Protein AF-A0A1Z5JEF8-F1 (afdb_monomer)

Secondary structure (DSSP, 8-state):
--HHHHHHHHHHHHHHIIIIIHHHHHHHHHHHHHHHHHHHHHHHHHHHHHH---SEEEEEEETTTEEEEEEPPS--EEEEEEETTEEEEEEHHHHHHHHHHHHHHIIIIIHHHHHHHHHHHHHHHHHHHHHHHHHHHH--

pLDDT: mean 89.19, std 9.64, range [47.53, 97.88]

Nearest PDB structures (foldseek):
  2zdi-assembly1_C-2  TM=8.083E-01  e=4.995E-05  Pyrococcus horikoshii
  6nr8-assembly1_5  TM=5.889E-01  e=4.410E-05  Homo sapiens
  6nrd-assembly1_5  TM=5.382E-01  e=2.090E-04  Homo sapiens
  6nr9-assembly1_5  TM=5.774E-01  e=6.406E-04  Homo sapiens
  6nr8-assembly1_3  TM=4.846E-01  e=1.439E-03  Homo sapiens

InterPro domains:
  IPR004127 Prefoldin alpha-like [PF02996] (27-134)
  IPR009053 Prefoldin [G3DSA:1.10.287.370] (8-138)

Structure (mmCIF, N/CA/C/O backbone):
data_AF-A0A1Z5JEF8-F1
#
_entry.id   AF-A0A1Z5JEF8-F1
#
loop_
_atom_site.group_PDB
_atom_site.id
_atom_site.type_symbol
_atom_site.label_atom_id
_atom_site.label_alt_id
_atom_site.label_comp_id
_atom_site.label_asym_id
_atom_site.label_entity_id
_atom_site.label_seq_id
_atom_site.pdbx_PDB_ins_code
_atom_site.Cartn_x
_atom_site.Cartn_y
_atom_site.Cartn_z
_atom_site.occupancy
_atom_site.B_iso_or_equiv
_atom_site.auth_seq_id
_atom_site.auth_comp_id
_atom_site.auth_asym_id
_atom_site.auth_atom_id
_atom_site.pdbx_PDB_model_num
ATOM 1 N N . MET A 1 1 ? -37.677 -1.441 36.066 1.00 51.78 1 MET A N 1
ATOM 2 C CA . MET A 1 1 ? -36.513 -2.054 35.405 1.00 51.78 1 MET A CA 1
ATOM 3 C C . MET A 1 1 ? -35.523 -2.276 36.526 1.00 51.78 1 MET A C 1
ATOM 5 O O . MET A 1 1 ? -35.124 -1.289 37.134 1.00 51.78 1 MET A O 1
ATOM 9 N N . ASP A 1 2 ? -35.334 -3.529 36.936 1.00 62.06 2 ASP A N 1
ATOM 10 C CA . ASP A 1 2 ? -34.543 -3.869 38.125 1.00 62.06 2 ASP A CA 1
ATOM 11 C C . ASP A 1 2 ? -33.070 -3.515 37.897 1.00 62.06 2 ASP A C 1
ATOM 13 O O . ASP A 1 2 ? -32.556 -3.677 36.793 1.00 62.06 2 ASP A O 1
ATOM 17 N N . SER A 1 3 ? -32.379 -3.035 38.932 1.00 63.69 3 SER A N 1
ATOM 18 C CA . SER A 1 3 ? -30.954 -2.668 38.868 1.00 63.69 3 SER A CA 1
ATOM 19 C C . SER A 1 3 ? -30.055 -3.814 38.383 1.00 63.69 3 SER A C 1
ATOM 21 O O . SER A 1 3 ? -29.049 -3.565 37.729 1.00 63.69 3 SER A O 1
ATOM 23 N N . LEU A 1 4 ? -30.468 -5.059 38.640 1.00 63.25 4 LEU A N 1
ATOM 24 C CA . LEU A 1 4 ? -29.818 -6.288 38.176 1.00 63.25 4 LEU A CA 1
ATOM 25 C C . LEU A 1 4 ? -29.840 -6.444 36.643 1.00 63.25 4 LEU A C 1
ATOM 27 O O . LEU A 1 4 ? -28.864 -6.911 36.068 1.00 63.25 4 LEU A O 1
ATOM 31 N N . ASP A 1 5 ? -30.914 -6.008 35.976 1.00 77.25 5 ASP A N 1
ATOM 32 C CA . ASP A 1 5 ? -31.062 -6.078 34.509 1.00 77.25 5 ASP A CA 1
ATOM 33 C C . ASP A 1 5 ? -30.145 -5.052 33.812 1.00 77.25 5 ASP A C 1
ATOM 35 O O . ASP A 1 5 ? -29.608 -5.285 32.733 1.00 77.25 5 ASP A O 1
ATOM 39 N N . ILE A 1 6 ? -29.895 -3.911 34.465 1.00 75.56 6 ILE A N 1
ATOM 40 C CA . ILE A 1 6 ? -28.992 -2.866 33.958 1.00 75.56 6 ILE A CA 1
ATOM 41 C C . ILE A 1 6 ? -27.522 -3.299 34.076 1.00 75.56 6 ILE A C 1
ATOM 43 O O . ILE A 1 6 ? -26.735 -3.047 33.163 1.00 75.56 6 ILE A O 1
ATOM 47 N N . GLU A 1 7 ? -27.154 -3.967 35.170 1.00 77.81 7 GLU A N 1
ATOM 48 C CA . GLU A 1 7 ? -25.794 -4.469 35.402 1.00 77.81 7 GLU A CA 1
ATOM 49 C C . GLU A 1 7 ? -25.440 -5.611 34.432 1.00 77.81 7 GLU A C 1
ATOM 51 O O . GLU A 1 7 ? -24.398 -5.563 33.777 1.00 77.81 7 GLU A O 1
ATOM 56 N N . GLU A 1 8 ? -26.356 -6.565 34.221 1.00 82.38 8 GLU A N 1
ATOM 57 C CA . GLU A 1 8 ? -26.182 -7.657 33.250 1.00 82.38 8 GLU A CA 1
ATOM 58 C C . GLU A 1 8 ? -26.008 -7.129 31.814 1.00 82.38 8 GLU A C 1
ATOM 60 O O . GLU A 1 8 ? -25.140 -7.588 31.064 1.00 82.38 8 GLU A O 1
ATOM 65 N N . LYS A 1 9 ? -26.772 -6.096 31.433 1.00 80.44 9 LYS A N 1
ATOM 66 C CA . LYS A 1 9 ? -26.618 -5.432 30.128 1.00 80.44 9 LYS A CA 1
ATOM 67 C C . LYS A 1 9 ? -25.291 -4.686 29.998 1.00 80.44 9 LYS A C 1
ATOM 69 O O . LYS A 1 9 ? -24.719 -4.672 28.905 1.00 80.44 9 LYS A O 1
ATOM 74 N N . GLY A 1 10 ? -24.787 -4.098 31.082 1.00 83.19 10 GLY A N 1
ATOM 75 C CA . GLY A 1 10 ? -23.457 -3.487 31.127 1.00 83.19 10 GLY A CA 1
ATOM 76 C C . GLY A 1 10 ? -22.349 -4.503 30.843 1.00 83.19 10 GLY A C 1
ATOM 77 O O . GLY A 1 10 ? -21.486 -4.261 29.995 1.00 83.19 10 GLY A O 1
ATOM 78 N N . ASP A 1 11 ? -22.424 -5.677 31.468 1.00 85.81 11 ASP A N 1
ATOM 79 C CA . ASP A 1 11 ? -21.461 -6.765 31.271 1.00 85.81 11 ASP A CA 1
ATOM 80 C C . ASP A 1 11 ? -21.503 -7.347 29.851 1.00 85.81 11 ASP A C 1
ATOM 82 O O . ASP A 1 11 ? -20.454 -7.603 29.242 1.00 85.81 11 ASP A O 1
ATOM 86 N N . GLU A 1 12 ? -22.698 -7.520 29.276 1.00 85.62 12 GLU A N 1
ATOM 87 C CA . GLU A 1 12 ? -22.856 -7.932 27.876 1.00 85.62 12 GLU A CA 1
ATOM 88 C C . GLU A 1 12 ? -22.203 -6.931 26.913 1.00 85.62 12 GLU A C 1
ATOM 90 O O . GLU A 1 12 ? -21.472 -7.333 25.998 1.00 85.62 12 GLU A O 1
ATOM 95 N N . TYR A 1 13 ? -22.407 -5.631 27.138 1.00 84.31 13 TYR A N 1
ATOM 96 C CA . TYR A 1 13 ? -21.801 -4.575 26.326 1.00 84.31 13 TYR A CA 1
ATOM 97 C C . TYR A 1 13 ? -20.279 -4.509 26.490 1.00 84.31 13 TYR A C 1
ATOM 99 O O . TYR A 1 13 ? -19.558 -4.421 25.492 1.00 84.31 13 TYR A O 1
ATOM 107 N N . ALA A 1 14 ? -19.766 -4.621 27.717 1.00 86.31 14 ALA A N 1
ATOM 108 C CA . ALA A 1 14 ? -18.329 -4.672 27.979 1.00 86.31 14 ALA A CA 1
ATOM 109 C C . ALA A 1 14 ? -17.675 -5.886 27.293 1.00 86.31 14 ALA A C 1
ATOM 111 O O . ALA A 1 14 ? -16.603 -5.786 26.682 1.00 86.31 14 ALA A O 1
ATOM 112 N N . LYS A 1 15 ? -18.349 -7.043 27.320 1.00 91.75 15 LYS A N 1
ATOM 113 C CA . LYS A 1 15 ? -17.915 -8.244 26.599 1.00 91.75 15 LYS A CA 1
ATOM 114 C C . LYS A 1 15 ? -17.927 -8.026 25.087 1.00 91.75 15 LYS A C 1
ATOM 116 O O . LYS A 1 15 ? -16.970 -8.428 24.421 1.00 91.75 15 LYS A O 1
ATOM 121 N N . PHE A 1 16 ? -18.962 -7.397 24.537 1.00 91.00 16 PHE A N 1
ATOM 122 C CA . PHE A 1 16 ? -19.058 -7.094 23.108 1.00 91.00 16 PHE A CA 1
ATOM 123 C C . PHE A 1 16 ? -17.941 -6.152 22.638 1.00 91.00 16 PHE A C 1
ATOM 125 O O . PHE A 1 16 ? -17.290 -6.434 21.629 1.00 91.00 16 PHE A O 1
ATOM 132 N N . LEU A 1 17 ? -17.645 -5.093 23.399 1.00 90.56 17 LEU A N 1
ATOM 133 C CA . LEU A 1 17 ? -16.538 -4.179 23.100 1.00 90.56 17 LEU A CA 1
ATOM 134 C C . LEU A 1 17 ? -15.212 -4.928 22.959 1.00 90.56 17 LEU A C 1
ATOM 136 O O . LEU A 1 17 ? -14.513 -4.769 21.957 1.00 90.56 17 LEU A O 1
ATOM 140 N N . ARG A 1 18 ? -14.907 -5.797 23.927 1.00 91.56 18 ARG A N 1
ATOM 141 C CA . ARG A 1 18 ? -13.647 -6.547 23.959 1.00 91.56 18 ARG A CA 1
ATOM 142 C C . ARG A 1 18 ? -13.557 -7.638 22.895 1.00 91.56 18 ARG A C 1
ATOM 144 O O . ARG A 1 18 ? -12.486 -7.892 22.359 1.00 91.56 18 ARG A O 1
ATOM 151 N N . THR A 1 19 ? -14.657 -8.337 22.630 1.00 92.69 19 THR A N 1
ATOM 152 C CA . THR A 1 19 ? -14.638 -9.542 21.780 1.00 92.69 19 THR A CA 1
ATOM 153 C C . THR A 1 19 ? -14.945 -9.265 20.315 1.00 92.69 19 THR A C 1
ATOM 155 O O . THR A 1 19 ? -14.614 -10.094 19.472 1.00 92.69 19 THR A O 1
ATOM 158 N N . VAL A 1 20 ? -15.554 -8.117 20.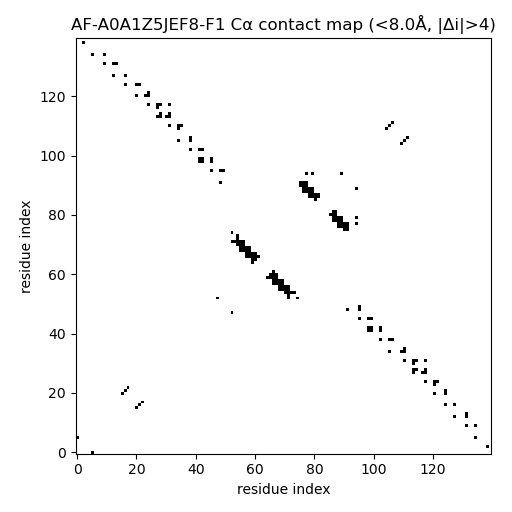005 1.00 93.06 20 VAL A N 1
ATOM 159 C CA . VAL A 1 20 ? -15.987 -7.780 18.645 1.00 93.06 20 VAL A CA 1
ATOM 160 C C . VAL A 1 20 ? -15.417 -6.441 18.200 1.00 93.06 20 VAL A C 1
ATOM 162 O O . VAL A 1 20 ? -14.681 -6.397 17.218 1.00 93.06 20 VAL A O 1
ATOM 165 N N . LEU A 1 21 ? -15.728 -5.344 18.898 1.00 91.19 21 LEU A N 1
ATOM 166 C CA . LEU A 1 21 ? -15.376 -4.010 18.399 1.00 91.19 21 LEU A CA 1
ATOM 167 C C . LEU A 1 21 ? -13.866 -3.747 18.401 1.00 91.19 21 LEU A C 1
ATOM 169 O O . LEU A 1 21 ? -13.358 -3.237 17.407 1.00 91.19 21 LEU A O 1
ATOM 173 N N . GLN A 1 22 ? -13.148 -4.136 19.457 1.00 92.81 22 GLN A N 1
ATOM 174 C CA . GLN A 1 22 ? -11.687 -4.010 19.519 1.00 92.81 22 GLN A CA 1
ATOM 175 C C . GLN A 1 22 ? -10.984 -4.826 18.412 1.00 92.81 22 GLN A C 1
ATOM 177 O O . GLN A 1 22 ? -10.267 -4.221 17.616 1.00 92.81 22 GLN A O 1
ATOM 182 N N . PRO A 1 23 ? -11.251 -6.139 18.239 1.00 96.62 23 PRO A N 1
ATOM 183 C CA . PRO A 1 23 ? -10.704 -6.900 17.112 1.00 96.62 23 PRO A CA 1
ATOM 184 C C . PRO A 1 23 ? -11.069 -6.327 15.737 1.00 96.62 23 PRO A C 1
ATOM 186 O O . PRO A 1 23 ? -10.250 -6.337 14.817 1.00 96.62 23 PRO A O 1
ATOM 189 N N . ASN A 1 24 ? -12.289 -5.804 15.579 1.00 95.31 24 ASN A N 1
ATOM 190 C CA . ASN A 1 24 ? -12.707 -5.163 14.333 1.00 95.31 24 ASN A CA 1
ATOM 191 C C . ASN A 1 24 ? -11.918 -3.877 14.062 1.00 95.31 24 ASN A C 1
ATOM 193 O O . ASN A 1 24 ? -11.554 -3.626 12.912 1.00 95.31 24 ASN A O 1
ATOM 197 N N . LEU A 1 25 ? -11.635 -3.082 15.099 1.00 95.81 25 LEU A N 1
ATOM 198 C CA . LEU A 1 25 ? -10.784 -1.903 14.985 1.00 95.81 25 LEU A CA 1
ATOM 199 C C . LEU A 1 25 ? -9.364 -2.305 14.579 1.00 95.81 25 LEU A C 1
ATOM 201 O O . LEU A 1 25 ? -8.823 -1.724 13.641 1.00 95.81 25 LEU A O 1
ATOM 205 N N . ASP A 1 26 ? -8.788 -3.323 15.218 1.00 97.12 26 ASP A N 1
ATOM 206 C CA . ASP A 1 26 ? -7.449 -3.818 14.885 1.00 97.12 26 ASP A CA 1
ATOM 207 C C . ASP A 1 26 ? -7.364 -4.276 13.427 1.00 97.12 26 ASP A C 1
ATOM 209 O O . ASP A 1 26 ? -6.432 -3.909 12.707 1.00 97.12 26 ASP A O 1
ATOM 213 N N . ALA A 1 27 ? -8.372 -5.016 12.957 1.00 97.12 27 ALA A N 1
ATOM 214 C CA . ALA A 1 27 ? -8.464 -5.454 11.570 1.00 97.12 27 ALA A CA 1
ATOM 215 C C . ALA A 1 27 ? -8.634 -4.279 10.589 1.00 97.12 27 ALA A C 1
ATOM 217 O O . ALA A 1 27 ? -8.067 -4.301 9.494 1.00 97.12 27 ALA A O 1
ATOM 218 N N . ALA A 1 28 ? -9.403 -3.249 10.953 1.00 96.56 28 ALA A N 1
ATOM 219 C CA . ALA A 1 28 ? -9.570 -2.051 10.131 1.00 96.56 28 ALA A CA 1
ATOM 220 C C . ALA A 1 28 ? -8.266 -1.245 10.036 1.00 96.56 28 ALA A C 1
ATOM 222 O O . ALA A 1 28 ? -7.847 -0.882 8.937 1.00 96.56 28 ALA A O 1
ATOM 223 N N . LEU A 1 29 ? -7.580 -1.046 11.165 1.00 96.94 29 LEU A N 1
ATOM 224 C CA . LEU A 1 29 ? -6.277 -0.381 11.218 1.00 96.94 29 LEU A CA 1
ATOM 225 C C . LEU A 1 29 ? -5.203 -1.165 10.466 1.00 96.94 29 LEU A C 1
ATOM 227 O O . LEU A 1 29 ? -4.333 -0.571 9.837 1.00 96.94 29 LEU A O 1
ATOM 231 N N . GLN A 1 30 ? -5.258 -2.496 10.500 1.00 97.56 30 GLN A N 1
ATOM 232 C CA . GLN A 1 30 ? -4.333 -3.332 9.744 1.00 97.56 30 GLN A CA 1
ATOM 233 C C . GLN A 1 30 ? -4.495 -3.130 8.233 1.00 97.56 30 GLN A C 1
ATOM 235 O O . GLN A 1 30 ? -3.502 -2.907 7.547 1.00 97.56 30 GLN A O 1
ATOM 240 N N . LYS A 1 31 ? -5.733 -3.098 7.725 1.00 96.62 31 LYS A N 1
ATOM 241 C CA . LYS A 1 31 ? -6.007 -2.797 6.308 1.00 96.62 31 LYS A CA 1
ATOM 242 C C . LYS A 1 31 ? -5.563 -1.392 5.908 1.00 96.62 31 LYS A C 1
ATOM 244 O O . LYS A 1 31 ? -5.153 -1.176 4.772 1.00 96.62 31 LYS A O 1
ATOM 249 N N . GLU A 1 32 ? -5.680 -0.423 6.812 1.00 96.69 32 GLU A N 1
ATOM 250 C CA . GLU A 1 32 ? -5.176 0.933 6.587 1.00 96.69 32 GLU A CA 1
ATOM 251 C C . GLU A 1 32 ? -3.646 0.941 6.457 1.00 96.69 32 GLU A C 1
ATOM 253 O O . GLU A 1 32 ? -3.117 1.496 5.493 1.00 96.69 32 GLU A O 1
ATOM 258 N N . ARG A 1 33 ? -2.945 0.257 7.373 1.00 97.44 33 ARG A N 1
ATOM 259 C CA . ARG A 1 33 ? -1.482 0.105 7.334 1.00 97.44 33 ARG A CA 1
ATOM 260 C C . ARG A 1 33 ? -0.998 -0.606 6.076 1.00 97.44 33 ARG A C 1
ATOM 262 O O . ARG A 1 33 ? -0.012 -0.176 5.496 1.00 97.44 33 ARG A O 1
ATOM 269 N N . GLU A 1 34 ? -1.685 -1.657 5.639 1.00 97.38 34 GLU A N 1
ATOM 270 C CA . GLU A 1 34 ? -1.347 -2.385 4.407 1.00 97.38 34 GLU A CA 1
ATOM 271 C C . GLU A 1 34 ? -1.371 -1.467 3.183 1.00 97.38 34 GLU A C 1
ATOM 273 O O . GLU A 1 34 ? -0.426 -1.461 2.402 1.00 97.38 34 GLU A O 1
ATOM 278 N N . VAL A 1 35 ? -2.400 -0.625 3.055 1.00 97.12 35 VAL A N 1
ATOM 279 C CA . VAL A 1 35 ? -2.502 0.342 1.949 1.00 97.12 35 VAL A CA 1
ATOM 280 C C . VAL A 1 35 ? -1.413 1.413 2.045 1.00 97.12 35 VAL A C 1
ATOM 282 O O . VAL A 1 35 ? -0.874 1.837 1.025 1.00 97.12 35 VAL A O 1
ATOM 285 N N . GLN A 1 36 ? -1.078 1.869 3.255 1.00 97.06 36 GLN A N 1
ATOM 286 C CA . GLN A 1 36 ? 0.018 2.820 3.460 1.00 97.06 36 GLN A CA 1
ATOM 287 C C . GLN A 1 36 ? 1.375 2.216 3.090 1.00 97.06 36 GLN A C 1
ATOM 289 O O . GLN A 1 36 ? 2.170 2.894 2.442 1.00 97.06 36 GLN A O 1
ATOM 294 N N . GLN A 1 37 ? 1.621 0.958 3.463 1.00 97.62 37 GLN A N 1
ATOM 295 C CA . GLN A 1 37 ? 2.836 0.241 3.092 1.00 97.62 37 GLN A CA 1
ATOM 296 C C . GLN A 1 37 ? 2.913 0.056 1.576 1.00 97.62 37 GLN A C 1
ATOM 298 O O . GLN A 1 37 ? 3.926 0.389 0.980 1.00 97.62 37 GLN A O 1
ATOM 303 N N . GLU A 1 38 ? 1.819 -0.359 0.935 1.00 96.25 38 GLU A N 1
ATOM 304 C CA . GLU A 1 38 ? 1.776 -0.528 -0.519 1.00 96.25 38 GLU A CA 1
ATOM 305 C C . GLU A 1 38 ? 2.075 0.794 -1.251 1.00 96.25 38 GLU A C 1
ATOM 307 O O . GLU A 1 38 ? 2.815 0.810 -2.232 1.00 96.25 38 GLU A O 1
ATOM 312 N N . ILE A 1 39 ? 1.572 1.932 -0.751 1.00 97.44 39 ILE A N 1
ATOM 313 C CA . ILE A 1 39 ? 1.940 3.259 -1.275 1.00 97.44 39 ILE A CA 1
ATOM 314 C C . ILE A 1 39 ? 3.451 3.505 -1.156 1.00 97.44 39 ILE A C 1
ATOM 316 O O . ILE A 1 39 ? 4.051 3.964 -2.126 1.00 97.44 39 ILE A O 1
ATOM 320 N N . GLN A 1 40 ? 4.052 3.224 0.004 1.00 97.81 40 GLN A N 1
ATOM 321 C CA . GLN A 1 40 ? 5.489 3.427 0.226 1.00 97.81 40 GLN A CA 1
ATOM 322 C C . GLN A 1 40 ? 6.330 2.546 -0.700 1.00 97.81 40 GLN A C 1
ATOM 324 O O . GLN A 1 40 ? 7.256 3.049 -1.332 1.00 97.81 40 GLN A O 1
ATOM 329 N N . ASP A 1 41 ? 5.961 1.274 -0.840 1.00 96.19 41 ASP A N 1
ATOM 330 C CA . ASP A 1 41 ? 6.649 0.318 -1.708 1.00 96.19 41 ASP A CA 1
ATOM 331 C C . ASP A 1 41 ? 6.626 0.792 -3.174 1.00 96.19 41 ASP A C 1
ATOM 333 O O . ASP A 1 41 ? 7.644 0.743 -3.867 1.00 96.19 41 ASP A O 1
ATOM 337 N N . TYR A 1 42 ? 5.490 1.321 -3.651 1.00 96.56 42 TYR A N 1
ATOM 338 C CA . TYR A 1 42 ? 5.400 1.911 -4.991 1.00 96.56 42 TYR A CA 1
ATOM 339 C C . TYR A 1 42 ? 6.247 3.182 -5.142 1.00 96.56 42 TYR A C 1
ATOM 341 O O . TYR A 1 42 ? 6.857 3.383 -6.192 1.00 96.56 42 TYR A O 1
ATOM 349 N N . GLU A 1 43 ? 6.297 4.052 -4.131 1.00 96.81 43 GLU A N 1
ATOM 350 C CA . GLU A 1 43 ? 7.127 5.264 -4.172 1.00 96.81 43 GLU A CA 1
ATOM 351 C C . GLU A 1 43 ? 8.625 4.935 -4.186 1.00 96.81 43 GLU A C 1
ATOM 353 O O . GLU A 1 43 ? 9.379 5.548 -4.947 1.00 96.81 43 GLU A O 1
ATOM 358 N N . GLU A 1 44 ? 9.046 3.933 -3.412 1.00 95.88 44 GLU A N 1
ATOM 359 C CA . GLU A 1 44 ? 10.410 3.406 -3.443 1.00 95.88 44 GLU A CA 1
ATOM 360 C C . GLU A 1 44 ? 10.733 2.804 -4.816 1.00 95.88 44 GLU A C 1
ATOM 362 O O . GLU A 1 44 ? 11.767 3.125 -5.407 1.00 95.88 44 GLU A O 1
ATOM 367 N N . LEU A 1 45 ? 9.823 2.000 -5.377 1.00 93.25 45 LEU A N 1
ATOM 368 C CA . LEU A 1 45 ? 9.987 1.410 -6.704 1.00 93.25 45 LEU A CA 1
ATOM 369 C C . LEU A 1 45 ? 10.136 2.481 -7.794 1.00 93.25 45 LEU A C 1
ATOM 371 O O . LEU A 1 45 ? 11.036 2.380 -8.625 1.00 93.25 45 LEU A O 1
ATOM 375 N N . ILE A 1 46 ? 9.309 3.531 -7.772 1.00 95.06 46 ILE A N 1
ATOM 376 C CA . ILE A 1 46 ? 9.434 4.675 -8.690 1.00 95.06 46 ILE A CA 1
ATOM 377 C C . ILE A 1 46 ? 10.805 5.344 -8.531 1.00 95.06 46 ILE A C 1
ATOM 379 O O . ILE A 1 46 ? 11.447 5.676 -9.530 1.00 95.06 46 ILE A O 1
ATOM 383 N N . GLY A 1 47 ? 11.266 5.541 -7.292 1.00 94.69 47 GLY A N 1
ATOM 384 C CA . GLY A 1 47 ? 12.592 6.087 -7.002 1.00 94.69 47 GLY A CA 1
ATOM 385 C C . GLY A 1 47 ? 13.711 5.247 -7.619 1.00 94.69 47 GLY A C 1
ATOM 386 O O . GLY A 1 47 ? 14.571 5.786 -8.316 1.00 94.69 47 GLY A O 1
ATOM 387 N N . ASN A 1 48 ? 13.645 3.928 -7.440 1.00 91.06 48 ASN A N 1
ATOM 388 C CA . ASN A 1 48 ? 14.610 2.977 -7.989 1.00 91.06 48 ASN A CA 1
ATOM 389 C C . ASN A 1 48 ? 14.595 2.962 -9.526 1.00 91.06 48 ASN A C 1
ATOM 391 O O . ASN A 1 48 ? 15.651 3.006 -10.152 1.00 91.06 48 ASN A O 1
ATOM 395 N N . LEU A 1 49 ? 13.411 2.976 -10.147 1.00 90.62 49 LEU A N 1
ATOM 396 C CA . LEU A 1 49 ? 13.273 3.027 -11.607 1.00 90.62 49 LEU A CA 1
ATOM 397 C C . LEU A 1 4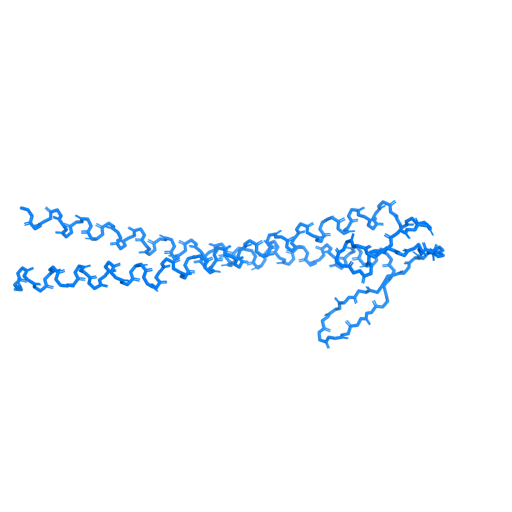9 ? 13.848 4.325 -12.194 1.00 90.62 49 LEU A C 1
ATOM 399 O O . LEU A 1 49 ? 14.523 4.289 -13.220 1.00 90.6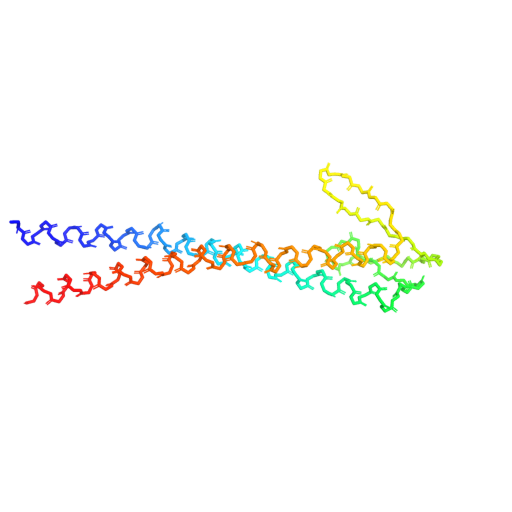2 49 LEU A O 1
ATOM 403 N N . ARG A 1 50 ? 13.641 5.466 -11.524 1.00 92.25 50 ARG A N 1
ATOM 404 C CA . ARG A 1 50 ? 14.196 6.768 -11.940 1.00 92.25 50 ARG A CA 1
ATOM 405 C C . ARG A 1 50 ? 15.707 6.868 -11.748 1.00 92.25 50 ARG A C 1
ATOM 407 O O . ARG A 1 50 ? 16.366 7.536 -12.540 1.00 92.25 50 ARG A O 1
ATOM 414 N N . ALA A 1 51 ? 16.252 6.230 -10.712 1.00 89.62 51 ALA A N 1
ATOM 415 C CA . ALA A 1 51 ? 17.696 6.151 -10.491 1.00 89.62 51 ALA A CA 1
ATOM 416 C C . ALA A 1 51 ? 18.410 5.306 -11.564 1.00 89.62 51 ALA A C 1
ATOM 418 O O . ALA A 1 51 ? 19.614 5.459 -11.770 1.00 89.62 51 ALA A O 1
ATOM 419 N N . GLY A 1 52 ? 17.654 4.466 -12.276 1.00 85.00 52 GLY A N 1
ATOM 420 C CA . GLY A 1 52 ? 18.148 3.571 -13.308 1.00 85.00 52 GLY A CA 1
ATOM 421 C C . GLY A 1 52 ? 18.485 2.190 -12.754 1.00 85.00 52 GLY A C 1
ATOM 422 O O . GLY A 1 52 ? 18.846 2.020 -11.589 1.00 85.00 52 GLY A O 1
ATOM 423 N N . ILE A 1 53 ? 18.363 1.181 -13.615 1.00 80.56 53 ILE A N 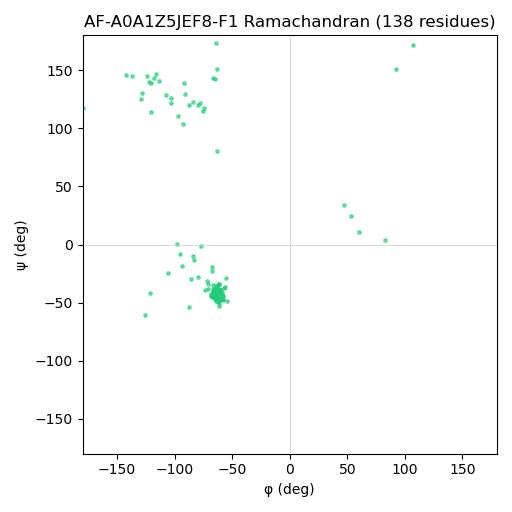1
ATOM 424 C CA . ILE A 1 53 ? 18.653 -0.207 -13.256 1.00 80.56 53 ILE A CA 1
ATOM 425 C C . ILE A 1 53 ? 20.166 -0.436 -13.407 1.00 80.56 53 ILE A C 1
ATOM 427 O O . ILE A 1 53 ? 20.704 -0.219 -14.497 1.00 80.56 53 ILE A O 1
ATOM 431 N N . PRO A 1 54 ? 20.879 -0.856 -12.346 1.00 82.19 54 PRO A N 1
ATOM 432 C CA . PRO A 1 54 ? 22.303 -1.146 -12.444 1.00 82.19 54 PRO A CA 1
ATOM 433 C C . PRO A 1 54 ? 22.549 -2.340 -13.373 1.00 82.19 54 PRO A C 1
ATOM 435 O O . PRO A 1 54 ? 21.816 -3.325 -13.350 1.00 82.19 54 PRO A O 1
ATOM 438 N N . SER A 1 55 ? 23.627 -2.283 -14.156 1.00 80.69 55 SER A N 1
ATOM 439 C CA . SER A 1 55 ? 23.991 -3.356 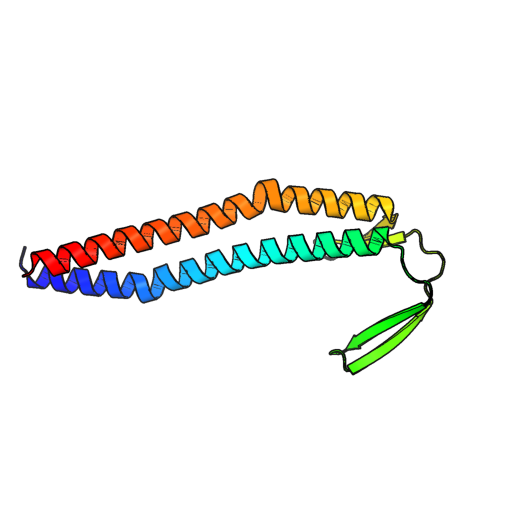-15.095 1.00 80.69 55 SER A CA 1
AT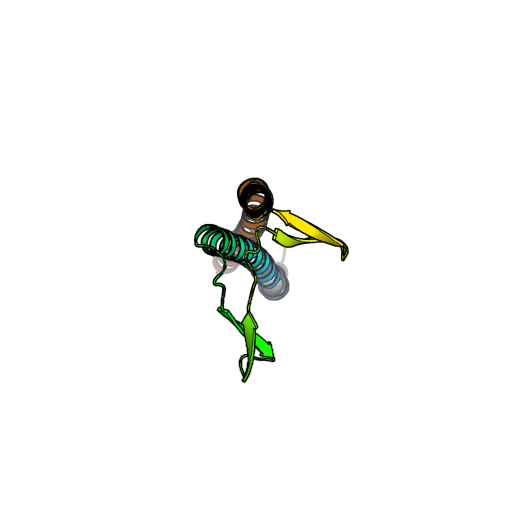OM 440 C C . SER A 1 55 ? 24.418 -4.651 -14.406 1.00 80.69 55 SER A C 1
ATOM 442 O O . SER A 1 55 ? 24.350 -5.715 -15.007 1.00 80.69 55 SER A O 1
ATOM 444 N N . HIS A 1 56 ? 24.862 -4.571 -13.153 1.00 85.19 56 HIS A N 1
ATOM 445 C CA . HIS A 1 56 ? 25.241 -5.716 -12.336 1.00 85.19 56 HIS A CA 1
ATOM 446 C C . HIS A 1 56 ? 24.516 -5.621 -11.003 1.00 85.19 56 HIS A C 1
ATOM 448 O O . HIS A 1 56 ? 24.623 -4.609 -10.308 1.00 85.19 56 HIS A O 1
ATOM 454 N N . LEU A 1 57 ? 23.790 -6.674 -10.645 1.00 87.06 57 LEU A N 1
ATOM 455 C CA . LEU A 1 57 ? 22.984 -6.703 -9.435 1.00 87.06 57 LEU A CA 1
ATOM 456 C C . LEU A 1 57 ? 23.025 -8.078 -8.773 1.00 87.06 57 LEU A C 1
ATOM 458 O O . LEU A 1 57 ? 23.122 -9.104 -9.438 1.00 87.06 57 LEU A O 1
ATOM 462 N N . SER A 1 58 ? 22.980 -8.088 -7.444 1.00 88.12 58 SER A N 1
ATOM 463 C CA . SER A 1 58 ? 22.883 -9.310 -6.648 1.00 88.12 58 SER A CA 1
ATOM 464 C C . SER A 1 58 ? 21.418 -9.536 -6.293 1.00 88.12 58 SER A C 1
ATOM 466 O O . SER A 1 58 ? 20.849 -8.771 -5.517 1.00 88.12 58 SER A O 1
ATOM 468 N N . VAL A 1 59 ? 20.805 -10.566 -6.870 1.00 87.88 59 VAL A N 1
ATOM 469 C CA . VAL A 1 59 ? 19.411 -10.951 -6.621 1.00 87.88 59 VAL A CA 1
ATOM 470 C C . VAL A 1 59 ? 19.353 -11.948 -5.475 1.00 87.88 59 VAL A C 1
ATOM 472 O O . VAL A 1 59 ? 20.037 -12.970 -5.510 1.00 87.88 59 VAL A O 1
ATOM 475 N N . ASP A 1 60 ? 18.496 -11.688 -4.491 1.00 90.06 60 ASP A N 1
ATOM 476 C CA . ASP A 1 60 ? 18.140 -12.678 -3.475 1.00 90.06 60 ASP A CA 1
ATOM 477 C C . ASP A 1 60 ? 17.203 -13.731 -4.085 1.00 90.06 60 ASP A C 1
ATOM 479 O O . ASP A 1 60 ? 16.096 -13.420 -4.524 1.00 90.06 60 ASP A O 1
ATOM 483 N N . LEU A 1 61 ? 17.654 -14.984 -4.116 1.00 88.75 61 LEU A N 1
ATOM 484 C CA . LEU A 1 61 ? 16.884 -16.135 -4.586 1.00 88.75 61 LEU A CA 1
ATOM 485 C C . LEU A 1 61 ? 16.194 -16.888 -3.440 1.00 88.75 61 LEU A C 1
ATOM 487 O O . LEU A 1 61 ? 15.420 -17.811 -3.696 1.00 88.75 61 LEU A O 1
ATOM 491 N N . GLY A 1 62 ? 16.480 -16.556 -2.176 1.00 85.00 62 GLY A N 1
ATOM 492 C CA . GLY A 1 62 ? 15.902 -17.283 -1.054 1.00 85.00 62 GLY A CA 1
ATOM 493 C C . GLY A 1 62 ? 16.318 -16.785 0.326 1.00 85.00 62 GLY A C 1
ATOM 494 O O . GLY A 1 62 ? 17.470 -16.933 0.747 1.00 85.00 62 GLY A O 1
ATOM 495 N N . TYR A 1 63 ? 15.315 -16.324 1.085 1.00 83.00 63 TYR A N 1
ATOM 496 C CA . TYR A 1 63 ? 15.384 -16.005 2.518 1.00 83.00 63 TYR A CA 1
ATOM 497 C C . TYR A 1 63 ? 16.606 -15.162 2.926 1.00 83.00 63 TYR A C 1
ATOM 499 O O . TYR A 1 63 ? 17.131 -15.350 4.027 1.00 83.00 63 TYR A O 1
ATOM 507 N N . LYS A 1 64 ? 17.086 -14.251 2.067 1.00 82.44 64 LYS A N 1
ATOM 508 C CA . LYS A 1 64 ? 18.287 -13.424 2.286 1.00 82.44 64 LYS A CA 1
ATOM 509 C C . LYS A 1 64 ? 19.583 -14.214 2.482 1.00 82.44 64 LYS A C 1
ATOM 511 O O . LYS A 1 64 ? 20.598 -13.635 2.871 1.00 82.44 64 LYS A O 1
ATOM 516 N N . LYS A 1 65 ? 19.571 -15.525 2.230 1.00 87.25 65 LYS A N 1
ATOM 517 C CA . LYS A 1 65 ? 20.711 -16.435 2.428 1.00 87.25 65 LYS A CA 1
ATOM 518 C C . LYS A 1 65 ? 21.358 -16.855 1.116 1.00 87.25 65 LYS A C 1
ATOM 520 O O . LYS A 1 65 ? 22.528 -17.225 1.127 1.00 87.25 65 LYS A O 1
ATOM 525 N N . ILE A 1 66 ? 20.611 -16.823 0.015 1.00 91.00 66 ILE A N 1
ATOM 526 C CA . ILE A 1 66 ? 21.075 -17.283 -1.293 1.00 91.00 66 ILE A CA 1
ATOM 527 C C . ILE A 1 66 ? 20.998 -16.108 -2.254 1.00 91.00 66 ILE A C 1
ATOM 529 O O . ILE A 1 66 ? 19.912 -15.643 -2.571 1.00 91.00 66 ILE A O 1
ATOM 533 N N . HIS A 1 67 ? 22.155 -15.654 -2.722 1.00 90.94 67 HIS A N 1
ATOM 534 C CA . HIS A 1 67 ? 22.270 -14.520 -3.634 1.00 90.94 67 HIS A CA 1
ATOM 535 C C . HIS A 1 67 ? 22.881 -14.965 -4.962 1.00 90.94 67 HIS A C 1
ATOM 537 O O . HIS A 1 67 ? 23.765 -15.824 -4.983 1.00 90.94 67 HIS A O 1
ATOM 543 N N . CYS A 1 68 ? 22.416 -14.385 -6.064 1.00 91.88 68 CYS A N 1
ATOM 544 C CA . CYS A 1 68 ? 22.907 -14.647 -7.410 1.00 91.88 68 CYS A CA 1
ATOM 545 C C . CYS A 1 68 ? 23.261 -13.338 -8.111 1.00 91.88 68 CYS A C 1
ATOM 547 O O . CYS A 1 68 ? 22.460 -12.407 -8.142 1.00 91.88 68 CYS A O 1
ATOM 549 N N . ASN A 1 69 ? 24.453 -13.281 -8.701 1.00 91.31 69 ASN A N 1
ATOM 550 C CA . ASN A 1 69 ? 24.858 -12.141 -9.511 1.00 91.31 69 ASN A CA 1
ATOM 551 C C . ASN A 1 69 ? 24.195 -12.238 -10.885 1.00 91.31 69 ASN A C 1
ATOM 553 O O . ASN A 1 69 ? 24.409 -13.207 -11.613 1.00 91.31 69 ASN A O 1
ATOM 557 N N . ALA A 1 70 ? 23.427 -11.217 -11.233 1.00 86.75 70 ALA A N 1
ATOM 558 C CA . ALA A 1 70 ? 22.799 -11.055 -12.526 1.00 86.75 70 ALA A CA 1
ATOM 559 C C . ALA A 1 70 ? 23.400 -9.846 -13.246 1.00 86.75 70 ALA A C 1
ATOM 561 O O . ALA A 1 70 ? 23.664 -8.802 -12.642 1.00 86.75 70 ALA A O 1
ATOM 562 N N . THR A 1 71 ? 23.590 -10.004 -14.551 1.00 86.75 71 THR A N 1
ATOM 563 C CA . THR A 1 71 ? 23.909 -8.905 -15.455 1.00 86.75 71 THR A CA 1
ATOM 564 C C . THR A 1 71 ? 22.646 -8.558 -16.222 1.00 86.75 71 THR A C 1
ATOM 566 O O . THR A 1 71 ? 22.025 -9.433 -16.824 1.00 86.75 71 THR A O 1
ATOM 569 N N . VAL A 1 72 ? 22.258 -7.291 -16.175 1.00 81.50 72 VAL A N 1
ATOM 570 C CA . VAL A 1 72 ? 21.126 -6.757 -16.928 1.00 81.50 72 VAL A CA 1
ATOM 571 C C . VAL A 1 72 ? 21.708 -5.997 -18.109 1.00 81.50 72 VAL A C 1
ATOM 573 O O . VAL A 1 72 ? 22.524 -5.088 -17.926 1.00 81.50 72 VAL A O 1
ATOM 576 N N . GLU A 1 73 ? 21.336 -6.397 -19.325 1.00 75.38 73 GLU A N 1
ATOM 577 C CA . GLU A 1 73 ? 21.653 -5.612 -20.521 1.00 75.38 73 GLU A CA 1
ATOM 578 C C . GLU A 1 73 ? 20.937 -4.254 -20.450 1.00 75.38 73 GLU A C 1
ATOM 580 O O . GLU A 1 73 ? 20.197 -4.001 -19.504 1.00 75.38 73 GLU A O 1
ATOM 585 N N . ALA A 1 74 ? 21.199 -3.326 -21.373 1.00 63.12 74 ALA A N 1
ATOM 586 C CA . ALA A 1 74 ? 20.596 -1.990 -21.339 1.00 63.12 74 ALA A CA 1
ATOM 587 C C . ALA A 1 74 ? 19.062 -2.071 -21.501 1.00 63.12 74 ALA A C 1
ATOM 589 O O . ALA A 1 74 ? 18.516 -1.893 -22.587 1.00 63.12 74 ALA A O 1
ATOM 590 N N . ASN A 1 75 ? 18.370 -2.374 -20.405 1.00 63.72 75 ASN A N 1
ATOM 591 C CA . ASN A 1 75 ? 16.971 -2.741 -20.395 1.00 63.72 75 ASN A CA 1
ATOM 592 C C . ASN A 1 75 ? 16.147 -1.488 -20.169 1.00 63.72 75 ASN A C 1
ATOM 594 O O . ASN A 1 75 ? 16.019 -0.982 -19.056 1.00 63.72 75 ASN A O 1
ATOM 598 N N . GLN A 1 76 ? 15.558 -1.015 -21.262 1.00 76.25 76 GLN A N 1
ATOM 599 C CA . GLN A 1 76 ? 14.496 -0.018 -21.228 1.00 76.25 76 GLN A CA 1
ATOM 600 C C . GLN A 1 76 ? 13.146 -0.617 -20.817 1.00 76.25 76 GLN A C 1
ATOM 602 O O . GLN A 1 76 ? 12.187 0.138 -20.720 1.00 76.25 76 GLN A O 1
ATOM 607 N N . HIS A 1 77 ? 13.072 -1.931 -20.561 1.00 88.25 77 HIS A N 1
ATOM 608 C CA . HIS A 1 77 ? 11.820 -2.648 -20.337 1.00 88.25 77 HIS A CA 1
ATOM 609 C C . HIS A 1 77 ? 11.798 -3.398 -19.002 1.00 88.25 77 HIS A C 1
ATOM 611 O O . HIS A 1 77 ? 12.815 -3.935 -18.552 1.00 88.25 77 HIS A O 1
ATOM 617 N N . VAL A 1 78 ? 10.621 -3.446 -18.381 1.00 90.69 78 VAL A N 1
ATOM 618 C CA . VAL A 1 78 ? 10.340 -4.157 -17.129 1.00 90.69 78 VAL A CA 1
ATOM 619 C C . VAL A 1 78 ? 9.011 -4.900 -17.234 1.00 90.69 78 VAL A C 1
ATOM 621 O O . VAL A 1 78 ? 8.065 -4.422 -17.853 1.00 90.69 78 VAL A O 1
ATOM 624 N N . PHE A 1 79 ? 8.915 -6.070 -16.602 1.00 92.25 79 PHE A N 1
ATOM 625 C CA . PHE A 1 79 ? 7.651 -6.799 -16.512 1.00 92.25 79 PHE A CA 1
ATOM 626 C C . PHE A 1 79 ? 6.855 -6.327 -15.300 1.00 92.25 79 PHE A C 1
ATOM 628 O O . PHE A 1 79 ? 7.298 -6.467 -14.159 1.00 92.25 79 PHE A O 1
ATOM 635 N N . VAL A 1 80 ? 5.658 -5.805 -15.547 1.00 93.25 80 VAL A N 1
ATOM 636 C CA . VAL A 1 80 ? 4.745 -5.318 -14.512 1.00 93.25 80 VAL A CA 1
ATOM 637 C C . VAL A 1 80 ? 3.582 -6.291 -14.367 1.00 93.25 80 VAL A C 1
ATOM 639 O O . VAL A 1 80 ? 2.927 -6.656 -15.345 1.00 93.25 80 VAL A O 1
ATOM 642 N N . ASN A 1 81 ? 3.304 -6.713 -13.134 1.00 93.31 81 ASN A N 1
ATOM 643 C CA . ASN A 1 81 ? 2.107 -7.486 -12.817 1.00 93.31 81 ASN A CA 1
ATOM 644 C C . ASN A 1 81 ? 0.883 -6.558 -12.816 1.00 93.31 81 ASN A C 1
ATOM 646 O O . ASN A 1 81 ? 0.766 -5.675 -11.966 1.00 93.31 81 ASN A O 1
ATOM 650 N N . VAL A 1 82 ? -0.039 -6.781 -13.753 1.00 90.44 82 VAL A N 1
ATOM 651 C CA . VAL A 1 82 ? -1.275 -5.990 -13.899 1.00 90.44 82 VAL A CA 1
ATOM 652 C C . VAL A 1 82 ? -2.489 -6.658 -13.240 1.00 90.44 82 VAL A C 1
ATOM 654 O O . VAL A 1 82 ? -3.589 -6.105 -13.246 1.00 90.44 82 VAL A O 1
ATOM 657 N N . GLY A 1 83 ? -2.293 -7.830 -12.631 1.00 87.94 83 GLY A N 1
ATOM 658 C CA . GLY A 1 83 ? -3.312 -8.596 -11.921 1.00 87.94 83 GLY A CA 1
ATOM 659 C C . GLY A 1 83 ? -3.770 -9.850 -12.665 1.00 87.94 83 GLY A C 1
ATOM 660 O O . GLY A 1 83 ? -3.399 -10.110 -13.805 1.00 87.94 83 GLY A O 1
ATOM 661 N N . MET A 1 84 ? -4.578 -10.669 -11.981 1.00 90.12 84 MET A N 1
ATOM 662 C CA . MET A 1 84 ? -5.144 -11.925 -12.510 1.00 90.12 84 MET A CA 1
ATOM 663 C C . MET A 1 84 ? -4.104 -12.906 -13.093 1.00 90.12 84 MET A C 1
ATOM 665 O O . MET A 1 84 ? -4.436 -13.741 -13.927 1.00 90.12 84 MET A O 1
ATOM 669 N N . GLY A 1 85 ? -2.847 -12.820 -12.645 1.00 92.06 85 GLY A N 1
ATOM 670 C CA . GLY A 1 85 ? -1.746 -13.654 -13.137 1.00 92.06 85 GLY A CA 1
ATOM 671 C C . GLY A 1 85 ? -1.090 -13.155 -14.429 1.00 92.06 85 GLY A C 1
ATOM 672 O O . GLY A 1 85 ? -0.181 -13.814 -14.929 1.00 92.06 85 GLY A O 1
ATOM 673 N N . PHE A 1 86 ? -1.501 -12.001 -14.958 1.00 93.25 86 PHE A N 1
ATOM 674 C CA . PHE A 1 86 ? -0.920 -11.421 -16.164 1.00 93.25 86 PHE A CA 1
ATOM 675 C C . PHE A 1 86 ? 0.225 -10.463 -15.844 1.00 93.25 86 PHE A C 1
ATOM 677 O O . PHE A 1 86 ? 0.147 -9.637 -14.931 1.00 93.25 86 PHE A O 1
ATOM 684 N N . HIS A 1 87 ? 1.272 -10.565 -16.657 1.00 94.69 87 HIS A N 1
ATOM 685 C CA . HIS A 1 87 ? 2.407 -9.656 -16.659 1.00 94.69 87 HIS A CA 1
ATOM 686 C C . HIS A 1 87 ? 2.513 -9.031 -18.041 1.00 94.69 87 HIS A C 1
ATOM 688 O O . HIS A 1 87 ? 2.321 -9.720 -19.045 1.00 94.69 87 HIS A O 1
ATOM 694 N N . VAL A 1 88 ? 2.805 -7.739 -18.082 1.00 93.75 88 VAL A N 1
ATOM 695 C CA . VAL A 1 88 ? 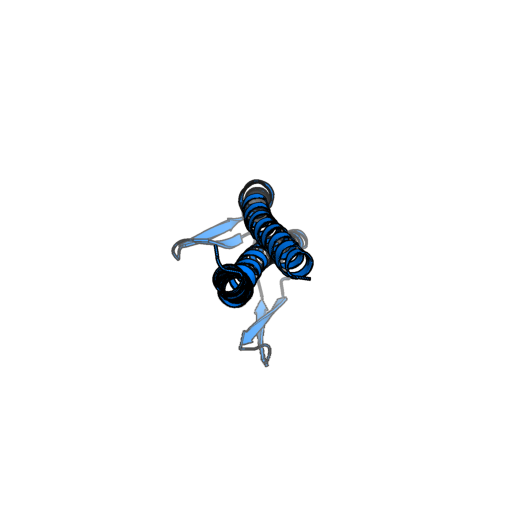2.980 -6.995 -19.327 1.00 93.75 88 VAL A CA 1
ATOM 696 C C . VAL A 1 88 ? 4.366 -6.374 -19.321 1.00 93.75 88 VAL A C 1
ATOM 698 O O . VAL A 1 88 ? 4.842 -5.916 -18.283 1.00 93.75 88 VAL A O 1
ATOM 701 N N . GLU A 1 89 ? 5.023 -6.407 -20.471 1.00 94.12 89 GLU A N 1
ATOM 702 C CA . GLU A 1 89 ? 6.299 -5.740 -20.695 1.00 94.12 89 GLU A CA 1
ATOM 703 C C . GLU A 1 89 ? 6.045 -4.253 -20.948 1.00 94.12 89 GLU A C 1
ATOM 705 O O . GLU A 1 89 ? 5.290 -3.902 -21.851 1.00 94.12 89 GLU A O 1
ATOM 710 N N . PHE A 1 90 ? 6.608 -3.402 -20.097 1.00 93.56 90 PHE A N 1
ATOM 711 C CA . PHE A 1 90 ? 6.460 -1.949 -20.134 1.00 93.56 90 PHE A CA 1
ATOM 712 C C . PHE A 1 90 ? 7.816 -1.321 -20.396 1.00 93.56 90 PHE A C 1
ATOM 714 O O . PHE A 1 90 ? 8.817 -1.803 -19.858 1.00 93.56 90 PHE A O 1
ATOM 721 N N . GLU A 1 91 ? 7.851 -0.197 -21.105 1.00 93.31 91 GLU A N 1
ATOM 722 C CA . GLU A 1 91 ? 9.005 0.690 -21.002 1.00 93.31 91 GLU A CA 1
ATOM 723 C C . GLU A 1 91 ? 9.125 1.237 -19.566 1.00 93.31 91 GLU A C 1
ATOM 725 O O . GLU A 1 91 ? 8.132 1.417 -18.858 1.00 93.31 91 GLU A O 1
ATOM 730 N N . VAL A 1 92 ? 10.339 1.555 -19.108 1.00 91.94 92 VAL A N 1
ATOM 731 C CA . VAL A 1 92 ? 10.561 2.088 -17.747 1.00 91.94 92 VAL A CA 1
ATOM 732 C C . VAL A 1 92 ? 9.728 3.353 -17.493 1.00 91.94 92 VAL A C 1
ATOM 734 O O . VAL A 1 92 ? 9.202 3.527 -16.394 1.00 91.94 92 VAL A O 1
ATOM 737 N N . GLY A 1 93 ? 9.564 4.213 -18.505 1.00 93.12 93 GLY A N 1
ATOM 738 C CA . GLY A 1 93 ? 8.707 5.399 -18.417 1.00 93.12 93 GLY A CA 1
ATOM 739 C C . GLY A 1 93 ? 7.238 5.044 -18.179 1.00 93.12 93 GLY A C 1
ATOM 740 O O . GLY A 1 93 ? 6.627 5.555 -17.241 1.00 93.12 93 GLY A O 1
ATOM 741 N N . GLU A 1 94 ? 6.701 4.102 -18.955 1.00 94.75 94 GLU A N 1
ATOM 742 C CA . GLU A 1 94 ? 5.328 3.606 -18.801 1.00 94.75 94 GLU A CA 1
ATOM 743 C C . GLU A 1 94 ? 5.120 2.942 -17.433 1.00 94.75 94 GLU A C 1
ATOM 745 O O . GLU A 1 94 ? 4.078 3.112 -16.799 1.00 94.75 94 GLU A O 1
ATOM 750 N N . ALA A 1 95 ? 6.121 2.205 -16.940 1.00 94.50 95 ALA A N 1
ATOM 751 C CA . ALA A 1 95 ? 6.063 1.552 -15.636 1.00 94.50 95 ALA A CA 1
ATOM 752 C C . ALA A 1 95 ? 6.009 2.573 -14.493 1.00 94.50 95 ALA A C 1
ATOM 754 O O . ALA A 1 95 ? 5.247 2.393 -13.538 1.00 94.50 95 ALA A O 1
ATOM 755 N N . ILE A 1 96 ? 6.771 3.667 -14.603 1.00 95.44 96 ILE A N 1
ATOM 756 C CA . ILE A 1 96 ? 6.712 4.785 -13.657 1.00 95.44 96 ILE A CA 1
ATOM 757 C C . ILE A 1 96 ? 5.317 5.417 -13.681 1.00 95.44 96 ILE A C 1
ATOM 759 O O . ILE A 1 96 ? 4.706 5.562 -12.621 1.00 95.44 96 ILE A O 1
ATOM 763 N N . GLU A 1 97 ? 4.782 5.734 -14.863 1.00 96.50 97 GLU A N 1
ATOM 764 C CA . GLU A 1 97 ? 3.441 6.317 -14.992 1.00 96.50 97 GLU A CA 1
ATOM 765 C C . GLU A 1 97 ? 2.357 5.405 -14.401 1.00 96.50 97 GLU A C 1
ATOM 767 O O . GLU A 1 97 ? 1.467 5.868 -13.680 1.00 96.50 97 GLU A O 1
ATOM 772 N N . PHE A 1 98 ? 2.452 4.096 -14.637 1.00 95.50 98 PHE A N 1
ATOM 773 C CA . PHE A 1 98 ? 1.547 3.110 -14.056 1.00 95.50 98 PHE A CA 1
ATOM 774 C C . PHE A 1 98 ? 1.599 3.109 -12.525 1.00 95.50 98 PHE A C 1
ATOM 776 O O . PHE A 1 98 ? 0.556 3.162 -11.865 1.00 95.50 98 PHE A O 1
ATOM 783 N N . CYS A 1 99 ? 2.802 3.098 -11.944 1.00 95.50 99 CYS A N 1
ATOM 784 C CA . CYS A 1 99 ? 2.978 3.146 -10.494 1.00 95.50 99 CYS A CA 1
ATOM 785 C C . CYS A 1 99 ? 2.427 4.456 -9.907 1.00 95.50 99 CYS A C 1
ATOM 787 O O . CYS A 1 99 ? 1.730 4.435 -8.893 1.00 95.50 99 CYS A O 1
ATOM 789 N N . GLU A 1 100 ? 2.651 5.596 -10.563 1.00 97.25 100 GLU A N 1
ATOM 790 C CA . GLU A 1 100 ? 2.116 6.892 -10.131 1.00 97.25 100 GLU A CA 1
ATOM 791 C C . GLU A 1 100 ? 0.583 6.932 -10.156 1.00 97.25 100 GLU A C 1
ATOM 793 O O . GLU A 1 100 ? -0.051 7.435 -9.219 1.00 97.25 100 GLU A O 1
ATOM 798 N N . GLN A 1 101 ? -0.036 6.374 -11.202 1.00 96.69 101 GLN A N 1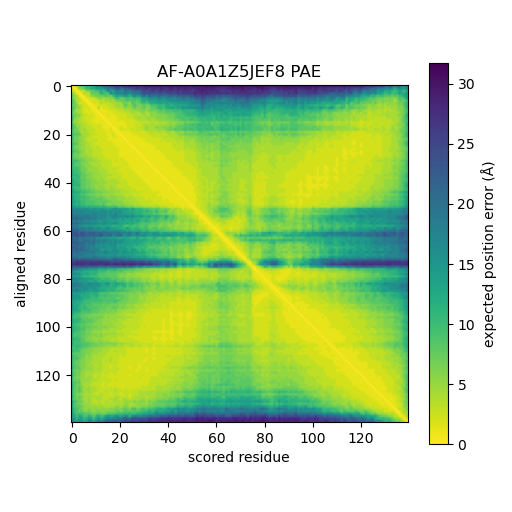
ATOM 799 C CA . GLN A 1 101 ? -1.490 6.230 -11.274 1.00 96.69 101 GLN A CA 1
ATOM 800 C C . GLN A 1 101 ? -2.014 5.335 -10.147 1.00 96.69 101 GLN A C 1
ATOM 802 O O . GLN A 1 101 ? -3.037 5.653 -9.528 1.00 96.69 101 GLN A O 1
ATOM 807 N N . ARG A 1 102 ? -1.295 4.254 -9.827 1.00 95.31 102 ARG A N 1
ATOM 808 C CA . ARG A 1 102 ? -1.644 3.340 -8.736 1.00 95.31 102 ARG A CA 1
ATOM 809 C C . ARG A 1 102 ? -1.566 4.022 -7.369 1.00 95.31 102 ARG A C 1
ATOM 811 O O . ARG A 1 102 ? -2.537 3.972 -6.612 1.00 95.31 102 ARG A O 1
ATOM 818 N N . VAL A 1 103 ? -0.486 4.754 -7.092 1.00 97.19 103 VAL A N 1
ATOM 819 C CA . VAL A 1 103 ? -0.327 5.572 -5.875 1.00 97.19 103 VAL A CA 1
ATOM 820 C C . VAL A 1 103 ? -1.445 6.610 -5.770 1.00 97.19 103 VAL A C 1
ATOM 822 O O . VAL A 1 103 ? -2.054 6.771 -4.709 1.00 97.19 103 VAL A O 1
ATOM 825 N N . ARG A 1 104 ? -1.776 7.290 -6.876 1.00 97.88 104 ARG A N 1
ATOM 826 C CA . ARG A 1 104 ? -2.879 8.260 -6.915 1.00 97.88 104 ARG A CA 1
ATOM 827 C C . ARG A 1 104 ? -4.215 7.604 -6.580 1.00 97.88 104 ARG A C 1
ATOM 829 O O . ARG A 1 104 ? -4.984 8.171 -5.803 1.00 97.88 104 ARG A O 1
ATOM 836 N N . PHE A 1 105 ? -4.498 6.422 -7.125 1.00 96.88 105 PHE A N 1
ATOM 837 C CA . PHE A 1 105 ? -5.707 5.662 -6.806 1.00 96.88 105 PHE A CA 1
ATOM 838 C C . PHE A 1 105 ? -5.768 5.297 -5.318 1.00 96.88 105 PHE A C 1
ATOM 840 O O . PHE A 1 105 ? -6.791 5.538 -4.672 1.00 96.88 105 PHE A O 1
ATOM 847 N N . PHE A 1 106 ? -4.672 4.799 -4.740 1.00 96.81 106 PHE A N 1
ATOM 848 C CA . PHE A 1 106 ? -4.644 4.465 -3.318 1.00 96.81 106 PHE A CA 1
ATOM 849 C C . PHE A 1 106 ? -4.858 5.680 -2.425 1.00 96.81 106 PHE A C 1
ATOM 851 O O . PHE A 1 106 ? -5.721 5.634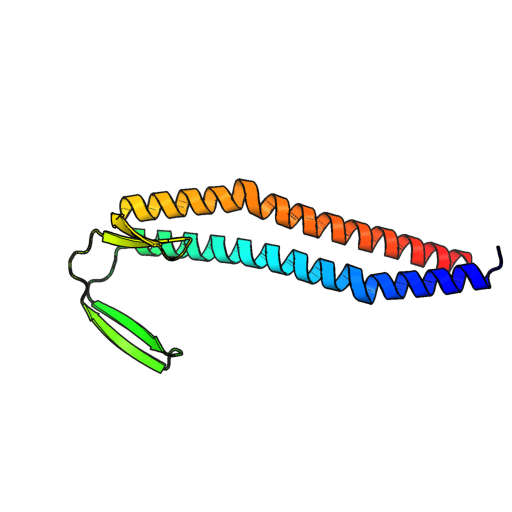 -1.548 1.00 96.81 106 PHE A O 1
ATOM 858 N N . ARG A 1 107 ? -4.164 6.790 -2.694 1.00 97.12 107 ARG A N 1
ATOM 859 C CA . ARG A 1 107 ? -4.299 8.032 -1.920 1.00 97.12 107 ARG A CA 1
ATOM 860 C C . ARG A 1 107 ? -5.683 8.665 -2.030 1.00 97.12 107 ARG A C 1
ATOM 862 O O . ARG A 1 107 ? -6.209 9.145 -1.034 1.00 97.12 107 ARG A O 1
ATOM 869 N N . SER A 1 108 ? -6.267 8.686 -3.226 1.00 96.62 108 SER A N 1
ATOM 870 C CA . SER A 1 108 ? -7.535 9.390 -3.467 1.00 96.62 108 SER A CA 1
ATOM 871 C C . SER A 1 108 ? -8.775 8.559 -3.155 1.00 96.62 108 SER A C 1
ATOM 873 O O . SER A 1 108 ? -9.804 9.128 -2.799 1.00 96.62 108 SER A O 1
ATOM 875 N N . GLN A 1 109 ? -8.709 7.232 -3.290 1.00 95.25 109 GLN A N 1
ATOM 876 C CA . GLN A 1 109 ? -9.903 6.390 -3.210 1.00 95.25 109 GLN A CA 1
ATOM 877 C C . GLN A 1 109 ? -9.853 5.332 -2.119 1.00 95.25 109 GLN A C 1
ATOM 879 O O . GLN A 1 109 ? -10.877 5.090 -1.482 1.00 95.25 109 GLN A O 1
ATOM 884 N N . VAL A 1 110 ? -8.717 4.663 -1.924 1.00 96.38 110 VAL A N 1
ATOM 885 C CA . VAL A 1 110 ? -8.657 3.493 -1.034 1.00 96.38 110 VAL A CA 1
ATOM 886 C C . VAL A 1 110 ? -8.373 3.915 0.397 1.00 96.38 110 VAL A C 1
ATOM 888 O O . VAL A 1 110 ? -9.159 3.591 1.286 1.00 96.38 110 VAL A O 1
ATOM 891 N N . LEU A 1 111 ? -7.303 4.679 0.613 1.00 96.19 111 LEU A N 1
ATOM 892 C CA . LEU A 1 111 ? -6.881 5.109 1.940 1.00 96.19 111 LEU A CA 1
ATOM 893 C C . LEU A 1 111 ? -7.979 5.903 2.673 1.00 96.19 111 LEU A C 1
ATOM 895 O O . LEU A 1 111 ? -8.313 5.505 3.785 1.00 96.19 111 LEU A O 1
ATOM 899 N N . PRO A 1 112 ? -8.659 6.901 2.064 1.00 97.38 112 PRO A N 1
ATOM 900 C CA . PRO A 1 112 ? -9.718 7.638 2.756 1.00 97.38 112 PRO A CA 1
ATOM 901 C C . PRO A 1 112 ? -10.893 6.756 3.191 1.00 97.38 112 PRO A C 1
ATOM 903 O O . PRO A 1 112 ? -11.486 6.993 4.240 1.00 97.38 112 PRO A O 1
ATOM 906 N N . LYS A 1 113 ? -11.232 5.720 2.408 1.00 96.62 113 LYS A N 1
ATOM 907 C CA . LYS A 1 113 ? -12.275 4.756 2.788 1.00 96.62 113 LYS A CA 1
ATOM 908 C C . LYS A 1 113 ? -11.833 3.927 3.993 1.00 96.62 113 LYS A C 1
ATOM 910 O O . LYS A 1 113 ? -12.606 3.782 4.929 1.00 96.62 113 LYS A O 1
ATOM 915 N N . ARG A 1 114 ? -10.587 3.438 3.997 1.00 94.88 114 ARG A N 1
ATOM 916 C CA . ARG A 1 114 ? -10.037 2.651 5.114 1.00 94.88 114 ARG A CA 1
ATOM 917 C C . ARG A 1 114 ? -9.920 3.463 6.401 1.00 94.88 114 ARG A C 1
ATOM 919 O O . ARG A 1 114 ? -10.325 2.964 7.444 1.00 94.88 114 ARG A O 1
ATOM 926 N N . THR A 1 115 ? -9.454 4.707 6.312 1.00 95.81 115 THR A N 1
ATOM 927 C CA . THR A 1 115 ? -9.392 5.621 7.459 1.00 95.81 115 THR A CA 1
ATOM 928 C C . THR A 1 115 ? -10.794 5.948 7.978 1.00 95.81 115 THR A C 1
ATOM 930 O O . THR A 1 115 ? -11.036 5.901 9.177 1.00 95.81 115 THR A O 1
ATOM 933 N N . LYS A 1 116 ? -11.774 6.180 7.093 1.00 96.50 116 LYS A N 1
ATOM 934 C CA . LYS A 1 116 ? -13.164 6.391 7.521 1.00 96.50 116 LYS A CA 1
ATOM 935 C C . LYS A 1 116 ? -13.744 5.169 8.242 1.00 96.50 116 LYS A C 1
ATOM 937 O O . LYS A 1 116 ? -14.450 5.331 9.239 1.00 96.50 116 LYS A O 1
ATOM 942 N N . ASP A 1 117 ? -13.466 3.964 7.748 1.00 94.62 117 ASP A N 1
ATOM 943 C CA . ASP A 1 117 ? -13.910 2.721 8.385 1.00 94.62 117 ASP A CA 1
ATOM 944 C C . ASP A 1 117 ? -13.310 2.587 9.798 1.00 94.62 117 ASP A C 1
ATOM 946 O O . ASP A 1 117 ? -14.042 2.324 10.755 1.00 94.62 117 ASP A O 1
ATOM 950 N N . SER A 1 118 ? -11.997 2.814 9.951 1.00 94.81 118 SER A N 1
ATOM 951 C CA . SER A 1 118 ? -11.314 2.732 11.249 1.00 94.81 118 SER A CA 1
ATOM 952 C C . SER A 1 118 ? -11.788 3.821 12.224 1.00 94.81 118 SER A C 1
ATOM 954 O O . SER A 1 118 ? -12.051 3.525 13.393 1.00 94.81 118 SER A O 1
ATOM 956 N N . ASP A 1 119 ? -12.001 5.048 11.745 1.00 96.12 119 ASP A N 1
ATOM 957 C CA . ASP A 1 119 ? -12.533 6.164 12.534 1.00 96.12 119 ASP A CA 1
ATOM 958 C C . ASP A 1 119 ? -13.959 5.904 13.029 1.00 96.12 119 ASP A C 1
ATOM 960 O O . ASP A 1 119 ? -14.263 6.166 14.193 1.00 96.12 119 ASP A O 1
ATOM 964 N N . THR A 1 120 ? -14.819 5.333 12.181 1.00 96.44 120 THR A N 1
ATOM 965 C CA . THR A 1 120 ? -16.205 5.000 12.549 1.00 96.44 120 THR A CA 1
ATOM 966 C C . THR A 1 120 ? -16.238 3.962 13.671 1.00 96.44 120 THR A C 1
ATOM 968 O O . THR A 1 120 ? -16.955 4.124 14.657 1.00 96.44 120 THR A O 1
ATOM 971 N N . ILE A 1 121 ? -15.419 2.908 13.569 1.00 93.44 121 ILE A N 1
ATOM 972 C CA . ILE A 1 121 ? -15.334 1.882 14.619 1.00 93.44 121 ILE A CA 1
ATOM 973 C C . ILE A 1 121 ? -14.781 2.490 15.914 1.00 93.44 121 ILE A C 1
ATOM 975 O O . ILE A 1 121 ? -15.308 2.221 16.994 1.00 93.44 121 ILE A O 1
ATOM 979 N N . ARG A 1 122 ? -13.758 3.349 15.818 1.00 94.19 122 ARG A N 1
ATOM 980 C CA . ARG A 1 122 ? -13.187 4.050 16.977 1.00 94.19 122 ARG A CA 1
ATOM 981 C C . ARG A 1 122 ? -14.224 4.938 17.667 1.00 94.19 122 ARG A C 1
ATOM 983 O O . ARG A 1 122 ? -14.273 4.971 18.894 1.00 94.19 122 ARG A O 1
ATOM 990 N N . GLN A 1 123 ? -15.062 5.625 16.892 1.00 94.94 123 GLN A N 1
ATOM 991 C CA . GLN A 1 123 ? -16.161 6.423 17.422 1.00 94.94 123 GLN A CA 1
ATOM 992 C C . GLN A 1 123 ? -17.171 5.549 18.177 1.00 94.94 123 GLN A C 1
ATOM 994 O O . GLN A 1 123 ? -17.484 5.860 19.323 1.00 94.94 123 GLN A O 1
ATOM 999 N N . HIS A 1 124 ? -17.612 4.429 17.595 1.00 91.56 124 HIS A N 1
ATOM 1000 C CA . HIS A 1 124 ? -18.547 3.515 18.262 1.00 91.56 124 HIS A CA 1
ATOM 1001 C C . HIS A 1 124 ? -17.989 2.945 19.573 1.00 91.56 124 HIS A C 1
ATOM 1003 O O . HIS A 1 124 ? -18.731 2.811 20.546 1.00 91.56 124 HIS A O 1
ATOM 1009 N N . ILE A 1 125 ? -16.691 2.619 19.619 1.00 92.56 125 ILE A N 1
ATOM 1010 C CA . ILE A 1 125 ? -16.033 2.166 20.853 1.00 92.56 125 ILE A CA 1
ATOM 1011 C C . ILE A 1 125 ? -16.104 3.261 21.915 1.00 92.56 125 ILE A C 1
ATOM 1013 O O . ILE A 1 125 ? -16.586 3.005 23.014 1.00 92.56 125 ILE A O 1
ATOM 1017 N N . ARG A 1 126 ? -15.709 4.490 21.567 1.00 91.94 126 ARG A N 1
ATOM 1018 C CA . ARG A 1 126 ? -15.702 5.622 22.499 1.00 91.94 126 ARG A CA 1
ATOM 1019 C C . ARG A 1 126 ? -17.094 5.940 23.045 1.00 91.94 126 ARG A C 1
ATOM 1021 O O . ARG A 1 126 ? -17.248 6.174 24.238 1.00 91.94 126 ARG A O 1
ATOM 1028 N N . GLU A 1 127 ? -18.103 5.958 22.180 1.00 90.19 127 GLU A N 1
ATOM 1029 C CA . GLU A 1 127 ? -19.495 6.181 22.586 1.00 90.19 127 GLU A CA 1
ATOM 1030 C C . GLU A 1 127 ? -19.977 5.078 23.536 1.00 90.19 127 GLU A C 1
ATOM 1032 O O . GLU A 1 127 ? -20.611 5.368 24.549 1.00 90.19 127 GLU A O 1
ATOM 1037 N N . SER A 1 128 ? -19.620 3.822 23.256 1.00 86.88 128 SER A N 1
ATOM 1038 C CA . SER A 1 128 ? -19.977 2.684 24.108 1.00 86.88 128 SER A CA 1
ATOM 1039 C C . SER A 1 128 ? -19.283 2.738 25.473 1.00 86.88 128 SER A C 1
ATOM 1041 O O . SER A 1 128 ? -19.921 2.474 26.488 1.00 86.88 128 SER A O 1
ATOM 1043 N N . GLU A 1 129 ? -18.002 3.114 25.520 1.00 88.44 129 GLU A N 1
ATOM 1044 C CA . GLU A 1 129 ? -17.254 3.311 26.770 1.00 88.44 129 GLU A CA 1
ATOM 1045 C C . GLU A 1 129 ? -17.885 4.416 27.629 1.00 88.44 129 GLU A C 1
ATOM 1047 O O . GLU A 1 129 ? -18.121 4.212 28.816 1.00 88.44 129 GLU A O 1
ATOM 1052 N N . MET A 1 130 ? -18.266 5.546 27.021 1.00 88.06 130 MET A N 1
ATOM 1053 C CA . MET A 1 130 ? -18.955 6.631 27.731 1.00 88.06 130 MET A CA 1
ATOM 1054 C C . MET A 1 130 ? -20.301 6.194 28.324 1.00 88.06 130 MET A C 1
ATOM 1056 O O . MET A 1 130 ? -20.661 6.624 29.420 1.00 88.06 130 MET A O 1
ATOM 1060 N N . ILE A 1 131 ? -21.057 5.353 27.611 1.00 86.38 131 ILE A N 1
ATOM 1061 C CA . ILE A 1 131 ? -22.331 4.814 28.105 1.00 86.38 131 ILE A CA 1
ATOM 1062 C C . ILE A 1 131 ? -22.091 3.881 29.297 1.00 86.38 131 ILE A C 1
ATOM 1064 O O . ILE A 1 131 ? -22.795 3.993 30.300 1.00 86.38 131 ILE A O 1
ATOM 1068 N N . LEU A 1 132 ? -21.090 3.000 29.219 1.00 85.88 132 LEU A N 1
ATOM 1069 C CA . LEU A 1 132 ? -20.738 2.103 30.324 1.00 85.88 132 LEU A CA 1
ATOM 1070 C C . LEU A 1 132 ? -20.302 2.877 31.574 1.00 85.88 132 LEU A C 1
ATOM 1072 O O . LEU A 1 132 ? -20.765 2.564 32.669 1.00 85.88 132 LEU A O 1
ATOM 1076 N N . ASP A 1 133 ? -19.498 3.929 31.416 1.00 85.81 133 ASP A N 1
ATOM 1077 C CA . ASP A 1 133 ? -19.082 4.795 32.526 1.00 85.81 133 ASP A CA 1
ATOM 1078 C C . ASP A 1 133 ? -20.270 5.528 33.166 1.00 85.81 133 ASP A C 1
ATOM 1080 O O . ASP A 1 133 ? -20.342 5.662 34.393 1.00 85.81 133 ASP A O 1
ATOM 1084 N N . ALA A 1 134 ? -21.228 5.985 32.354 1.00 84.56 134 ALA A N 1
ATOM 1085 C CA . ALA A 1 134 ? -22.443 6.632 32.840 1.00 84.56 134 ALA A CA 1
ATOM 1086 C C . ALA A 1 134 ? -23.335 5.654 33.624 1.00 84.56 134 ALA A C 1
ATOM 1088 O O . ALA A 1 134 ? -23.860 6.019 34.676 1.00 84.56 134 ALA A O 1
ATOM 1089 N N . ILE A 1 135 ? -23.461 4.409 33.152 1.00 80.88 135 ILE A N 1
ATOM 1090 C CA . ILE A 1 135 ? -24.189 3.340 33.850 1.00 80.88 135 ILE A CA 1
ATOM 1091 C C . ILE A 1 135 ? -23.496 3.015 35.180 1.00 80.88 135 ILE A C 1
ATOM 1093 O O . ILE A 1 135 ? -24.142 3.039 36.225 1.00 80.88 135 ILE A O 1
ATOM 1097 N N . ALA A 1 136 ? -22.177 2.813 35.176 1.00 78.50 136 ALA A N 1
ATOM 1098 C CA . ALA A 1 136 ? -21.404 2.529 36.386 1.00 78.50 136 ALA A CA 1
ATOM 1099 C C . ALA A 1 136 ? -21.466 3.674 37.417 1.00 78.50 136 ALA A C 1
ATOM 1101 O O . ALA A 1 136 ? -21.473 3.433 38.625 1.00 78.50 136 ALA A O 1
ATOM 1102 N N . SER A 1 137 ? -21.528 4.925 36.953 1.00 78.44 137 SER A N 1
ATOM 1103 C CA . SER A 1 137 ? -21.610 6.109 37.821 1.00 78.44 137 SER A CA 1
ATOM 1104 C C . SER A 1 137 ? -23.021 6.379 38.350 1.00 78.44 137 SER A C 1
ATOM 1106 O O . SER A 1 137 ? -23.154 6.952 39.427 1.00 78.44 137 SER A O 1
ATOM 1108 N N . GLY A 1 138 ? -24.063 5.981 37.614 1.00 65.56 138 GLY A N 1
ATOM 1109 C CA . GLY A 1 138 ? -25.470 6.122 38.008 1.00 65.56 138 GLY A CA 1
ATOM 1110 C C . GLY A 1 138 ? -25.992 5.019 38.938 1.00 65.56 138 GLY A C 1
ATOM 1111 O O . GLY A 1 138 ? -27.068 5.177 39.507 1.00 65.56 138 GLY A O 1
ATOM 1112 N N . ILE A 1 139 ? -25.246 3.918 39.092 1.00 57.09 139 ILE A N 1
ATOM 1113 C CA . ILE A 1 139 ? -25.548 2.814 40.025 1.00 57.09 139 ILE A CA 1
ATOM 1114 C C . ILE A 1 139 ? -25.030 3.107 41.457 1.00 57.09 139 ILE A C 1
ATOM 1116 O O . ILE A 1 139 ? -25.379 2.388 42.394 1.00 57.09 139 ILE A O 1
ATOM 1120 N N . LYS A 1 140 ? -24.230 4.168 41.655 1.00 47.53 140 LYS A N 1
ATOM 1121 C CA . LYS A 1 140 ? -23.732 4.601 42.975 1.00 47.53 140 LYS A CA 1
ATOM 1122 C C . LYS A 1 140 ? -24.735 5.410 43.791 1.00 47.53 140 LYS A C 1
ATOM 1124 O O . LYS A 1 140 ? -25.419 6.279 43.211 1.00 47.53 140 LYS A O 1
#

Radius of gyration: 25.06 Å; Cα contacts (8 Å, |Δi|>4): 111; chains: 1; bounding box: 62×27×64 Å

Foldseek 3Di:
DDLVVLVVVLVVLVCCLVPPLVVQLVVLVVQLVVLVVLLVVLVVVLVQLVVPDDQWDWDDPDDVPDTDIDGDDRDQWDWDDPDPPDTDIDGSVVSSVVSVVVSVCSVPPPNVVSVVSSVVSVVVSVVSVVVSVVSVVVSD

Solvent-accessible surface area (backbone atoms only — not comparable to full-atom values): 7899 Å² total; per-residue (Å²): 131,60,72,67,61,55,52,54,51,46,51,52,49,53,49,44,42,63,73,44,53,49,57,51,34,54,53,31,48,49,56,34,50,52,54,52,48,54,41,50,54,43,52,51,49,43,50,48,62,73,73,48,81,65,52,66,45,75,43,72,80,42,94,86,76,39,73,43,83,44,76,47,70,98,67,60,60,44,78,43,77,80,53,99,90,42,69,44,82,29,46,56,68,57,47,40,53,50,44,51,53,50,44,49,46,38,64,72,57,48,47,58,52,34,50,51,53,27,50,52,46,51,48,54,50,52,56,50,52,53,51,48,52,50,52,63,61,68,75,106

Sequence (140 aa):
MDSLDIEEKGDEYAKFLRTVLQPNLDAALQKEREVQQEIQDYEELIGNLRAGIPSHLSVDLGYKKIHCNATVEANQHVFVNVGMGFHVEFEVGEAIEFCEQRVRFFRSQVLPKRTKDSDTIRQHIRESEMILDAIASGIK

Organism: Fistulifera solaris (NCBI:txid1519565)

Mean predicted aligned error: 7.41 Å